Protein AF-A0A0F3HEQ8-F1 (afdb_monomer)

Structure (mmCIF, N/CA/C/O backbone):
data_AF-A0A0F3HEQ8-F1
#
_entry.id   AF-A0A0F3HEQ8-F1
#
loop_
_atom_site.group_PDB
_atom_site.id
_atom_site.type_symbol
_atom_site.label_atom_id
_atom_site.label_alt_id
_atom_site.label_comp_id
_atom_site.label_asym_id
_atom_site.label_entity_id
_atom_site.label_seq_id
_atom_site.pdbx_PDB_ins_code
_atom_site.Cartn_x
_atom_site.Cartn_y
_atom_site.Cartn_z
_atom_site.occupancy
_atom_site.B_iso_or_equiv
_atom_site.auth_seq_id
_atom_site.auth_comp_id
_atom_site.auth_asym_id
_atom_site.auth_atom_id
_atom_site.pdbx_PDB_model_num
ATOM 1 N N . MET A 1 1 ? 14.502 -11.588 -11.333 1.00 74.44 1 MET A N 1
ATOM 2 C CA . MET A 1 1 ? 13.050 -11.693 -11.054 1.00 74.44 1 MET A CA 1
ATOM 3 C C . MET A 1 1 ? 12.273 -11.015 -12.176 1.00 74.44 1 MET A C 1
ATOM 5 O O . MET A 1 1 ? 12.699 -9.951 -12.608 1.00 74.44 1 MET A O 1
ATOM 9 N N . SER A 1 2 ? 11.196 -11.619 -12.694 1.00 84.31 2 SER A N 1
ATOM 10 C CA . SER A 1 2 ? 10.420 -11.017 -13.793 1.00 84.31 2 SER A CA 1
ATOM 11 C C . SER A 1 2 ? 9.614 -9.804 -13.313 1.00 84.31 2 SER A C 1
ATOM 13 O O . SER A 1 2 ? 9.261 -9.713 -12.137 1.00 84.31 2 SER A O 1
ATOM 15 N N . LYS A 1 3 ? 9.289 -8.876 -14.223 1.00 85.19 3 LYS A N 1
ATOM 16 C CA . LYS A 1 3 ? 8.504 -7.667 -13.914 1.00 85.19 3 LYS A CA 1
ATOM 17 C C . LYS A 1 3 ? 7.167 -7.996 -13.237 1.00 85.19 3 LYS A C 1
ATOM 19 O O . LYS A 1 3 ? 6.812 -7.378 -12.243 1.00 85.19 3 LYS A O 1
ATOM 24 N N . ASN A 1 4 ? 6.455 -8.999 -13.749 1.00 88.62 4 ASN A N 1
ATOM 25 C CA . ASN A 1 4 ? 5.175 -9.428 -13.186 1.00 88.62 4 ASN A CA 1
ATOM 26 C C . ASN A 1 4 ? 5.337 -10.028 -11.788 1.00 88.62 4 ASN A C 1
ATOM 28 O O . ASN A 1 4 ? 4.522 -9.736 -10.921 1.00 88.62 4 ASN A O 1
ATOM 32 N N . LEU A 1 5 ? 6.404 -10.802 -11.551 1.00 89.12 5 LEU A N 1
ATOM 33 C CA . LEU A 1 5 ? 6.667 -11.352 -10.224 1.00 89.12 5 LEU A CA 1
ATOM 34 C C . LEU A 1 5 ? 6.962 -10.228 -9.223 1.00 89.12 5 LEU A C 1
ATOM 36 O O . LEU A 1 5 ? 6.409 -10.244 -8.135 1.00 89.12 5 LEU A O 1
ATOM 40 N N . ARG A 1 6 ? 7.755 -9.213 -9.604 1.00 90.25 6 ARG A N 1
ATOM 41 C CA . ARG A 1 6 ? 8.029 -8.044 -8.743 1.00 90.25 6 ARG A CA 1
ATOM 42 C C . ARG A 1 6 ? 6.759 -7.277 -8.376 1.00 90.25 6 ARG A C 1
ATOM 44 O O . ARG A 1 6 ? 6.582 -6.936 -7.212 1.00 90.25 6 ARG A O 1
ATOM 51 N N . ALA A 1 7 ? 5.879 -7.032 -9.348 1.00 91.38 7 ALA A N 1
ATOM 52 C CA . ALA A 1 7 ? 4.599 -6.373 -9.094 1.00 91.38 7 ALA A CA 1
ATOM 5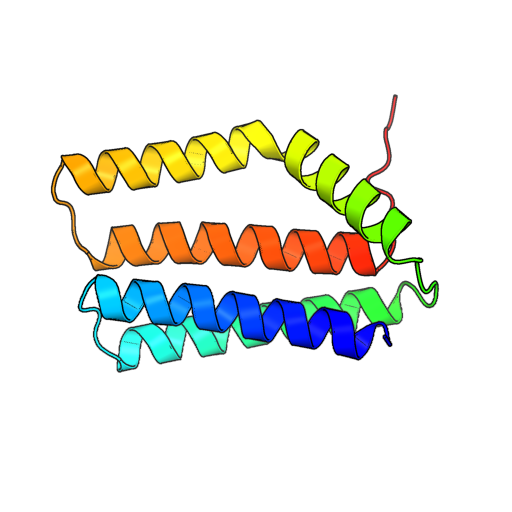3 C C . ALA A 1 7 ? 3.709 -7.206 -8.163 1.00 91.38 7 ALA A C 1
ATOM 55 O O . ALA A 1 7 ? 3.185 -6.676 -7.191 1.00 91.38 7 ALA A O 1
ATOM 56 N N . LEU A 1 8 ? 3.597 -8.514 -8.419 1.00 92.81 8 LEU A N 1
ATOM 57 C CA . LEU A 1 8 ? 2.816 -9.417 -7.577 1.00 92.81 8 LEU A CA 1
ATOM 58 C C . LEU A 1 8 ? 3.353 -9.454 -6.142 1.00 92.81 8 LEU A C 1
ATOM 60 O O . LEU A 1 8 ? 2.574 -9.378 -5.202 1.00 92.81 8 LEU A O 1
ATOM 64 N N . THR A 1 9 ? 4.674 -9.512 -5.959 1.00 93.06 9 THR A N 1
ATOM 65 C CA . THR A 1 9 ? 5.288 -9.474 -4.625 1.00 93.06 9 THR A CA 1
ATOM 66 C C . THR A 1 9 ? 4.996 -8.163 -3.899 1.00 93.06 9 THR A C 1
ATOM 68 O O . THR A 1 9 ? 4.702 -8.197 -2.709 1.00 93.06 9 THR A O 1
ATOM 71 N N . ALA A 1 10 ? 5.030 -7.022 -4.595 1.00 93.81 10 ALA A N 1
ATOM 72 C CA . ALA A 1 10 ? 4.672 -5.735 -3.999 1.00 93.81 10 ALA A CA 1
ATOM 73 C C . ALA A 1 10 ? 3.195 -5.684 -3.573 1.00 93.81 10 ALA A C 1
ATOM 75 O O . ALA A 1 10 ? 2.902 -5.227 -2.473 1.00 93.81 10 ALA A O 1
ATOM 76 N N . ILE A 1 11 ? 2.292 -6.215 -4.404 1.00 95.00 11 ILE A N 1
ATOM 77 C CA . ILE A 1 11 ? 0.854 -6.316 -4.110 1.00 95.00 11 ILE A CA 1
ATOM 78 C C . ILE A 1 11 ? 0.611 -7.206 -2.889 1.00 95.00 11 ILE A C 1
ATOM 80 O O . ILE A 1 11 ? -0.021 -6.775 -1.933 1.00 95.00 11 ILE A O 1
ATOM 84 N N . VAL A 1 12 ? 1.173 -8.417 -2.865 1.00 95.31 12 VAL A N 1
ATOM 85 C CA . VAL A 1 12 ? 1.016 -9.335 -1.723 1.00 95.31 12 VAL A CA 1
ATOM 86 C C . VAL A 1 12 ? 1.566 -8.710 -0.438 1.00 95.31 12 VAL A C 1
ATOM 88 O O . VAL A 1 12 ? 0.938 -8.802 0.613 1.00 95.31 12 VAL A O 1
ATOM 91 N N . LEU A 1 13 ? 2.710 -8.021 -0.509 1.00 95.38 13 LEU A N 1
ATOM 92 C CA . LEU A 1 13 ? 3.280 -7.326 0.646 1.00 95.38 13 LEU A CA 1
ATOM 93 C C . LEU A 1 13 ? 2.389 -6.162 1.120 1.00 95.38 13 LEU A C 1
ATOM 95 O O . LEU A 1 13 ? 2.204 -5.993 2.324 1.00 95.38 13 LEU A O 1
ATOM 99 N N . SER A 1 14 ? 1.822 -5.390 0.188 1.00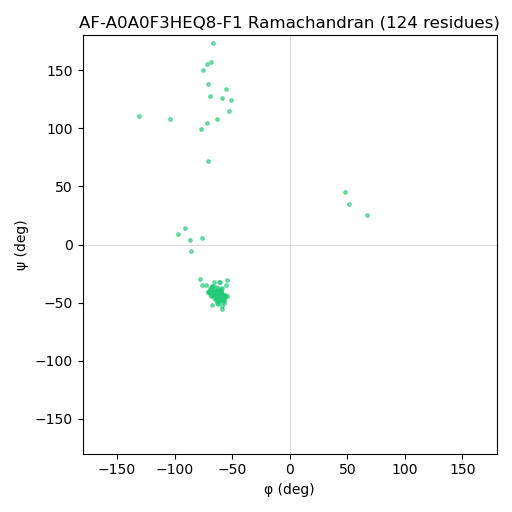 95.06 14 SER A N 1
ATOM 100 C CA . SER A 1 14 ? 0.850 -4.317 0.455 1.00 95.06 14 SER A CA 1
ATOM 101 C C . SER A 1 14 ? -0.368 -4.860 1.211 1.00 95.06 14 SER A C 1
ATOM 103 O O . SER A 1 14 ? -0.717 -4.355 2.279 1.00 95.06 14 SER A O 1
ATOM 105 N N . GLN A 1 15 ? -0.946 -5.964 0.728 1.00 94.94 15 GLN A N 1
ATOM 106 C CA . GLN A 1 15 ? -2.090 -6.624 1.361 1.00 94.94 15 GLN A CA 1
ATOM 107 C C . GLN A 1 15 ? -1.765 -7.133 2.770 1.00 94.94 15 GLN A C 1
ATOM 109 O O . GLN A 1 15 ? -2.527 -6.864 3.695 1.00 94.94 15 GLN A O 1
ATOM 114 N N . LEU A 1 16 ? -0.613 -7.786 2.963 1.00 95.50 16 LEU A N 1
ATOM 115 C CA . LEU A 1 16 ? -0.186 -8.265 4.283 1.00 95.50 16 LEU A CA 1
ATOM 116 C C . LEU A 1 16 ? -0.050 -7.120 5.297 1.00 95.50 16 LEU A C 1
ATOM 118 O O . LEU A 1 16 ? -0.483 -7.257 6.439 1.00 95.50 16 LEU A O 1
ATOM 122 N N . LEU A 1 17 ? 0.512 -5.976 4.889 1.00 95.31 17 LEU A N 1
ATOM 123 C CA . LEU A 1 17 ? 0.643 -4.795 5.753 1.00 95.31 17 LEU A CA 1
ATOM 124 C C . LEU A 1 17 ? -0.712 -4.164 6.101 1.00 95.31 17 LEU A C 1
ATOM 126 O O . LEU A 1 17 ? -0.892 -3.649 7.209 1.00 95.31 17 LEU A O 1
ATOM 130 N N . ILE A 1 18 ? -1.659 -4.188 5.162 1.00 94.88 18 ILE A N 1
ATOM 131 C CA . ILE A 1 18 ? -3.029 -3.720 5.379 1.00 94.88 18 ILE A CA 1
ATOM 132 C C . ILE A 1 18 ? -3.749 -4.651 6.359 1.00 94.88 18 ILE A C 1
ATOM 134 O O . ILE A 1 18 ? -4.298 -4.182 7.353 1.00 94.88 18 ILE A O 1
ATOM 138 N N . GLU A 1 19 ? -3.738 -5.958 6.108 1.00 94.69 19 GLU A N 1
ATOM 139 C CA . GLU A 1 19 ? -4.413 -6.950 6.949 1.00 94.69 19 GLU A CA 1
ATOM 140 C C . GLU A 1 19 ? -3.846 -6.967 8.367 1.00 94.69 19 GLU A C 1
ATOM 142 O O . GLU A 1 19 ? -4.610 -6.905 9.330 1.00 94.69 19 GLU A O 1
ATOM 147 N N . TRP A 1 20 ? -2.516 -6.960 8.500 1.00 94.38 20 TRP A N 1
ATOM 148 C CA . TRP A 1 20 ? -1.840 -6.933 9.795 1.00 94.38 20 TRP A CA 1
ATOM 149 C C . TRP A 1 20 ? -2.282 -5.742 10.651 1.00 94.38 20 TRP A C 1
ATOM 151 O O . TRP A 1 20 ? -2.619 -5.919 11.823 1.00 94.38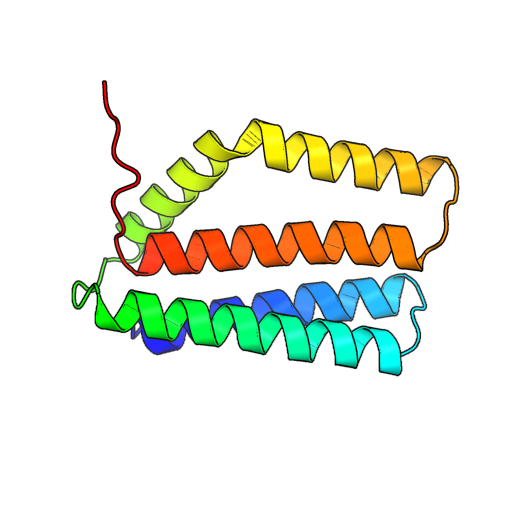 20 TRP A O 1
ATOM 161 N N . MET A 1 21 ? -2.372 -4.545 10.061 1.00 93.69 21 MET A N 1
ATOM 162 C CA . MET A 1 21 ? -2.860 -3.364 10.779 1.00 93.69 21 MET A CA 1
ATOM 163 C C . MET A 1 21 ? -4.355 -3.462 11.113 1.00 93.69 21 MET A C 1
ATOM 165 O O . MET A 1 21 ? -4.773 -3.058 12.195 1.00 93.69 21 MET A O 1
ATOM 169 N N . GLY A 1 22 ? -5.170 -4.016 10.211 1.00 94.44 22 GLY A N 1
ATOM 170 C CA . GLY A 1 22 ? -6.595 -4.237 10.465 1.00 94.44 22 GLY A CA 1
ATOM 171 C C . GLY A 1 22 ? -6.835 -5.158 11.661 1.00 94.44 22 GLY A C 1
ATOM 172 O O . GLY A 1 22 ? -7.653 -4.837 12.525 1.00 94.44 22 GLY A O 1
ATOM 173 N N . PHE A 1 23 ? -6.074 -6.252 11.754 1.00 94.25 23 PHE A N 1
ATOM 174 C CA . PHE A 1 23 ? -6.113 -7.154 12.906 1.00 94.25 23 PHE A CA 1
ATOM 175 C C . PHE A 1 23 ? -5.615 -6.477 14.185 1.00 94.25 23 PHE A C 1
ATOM 177 O O . PHE A 1 23 ? -6.262 -6.602 15.223 1.00 94.25 23 PHE A O 1
ATOM 184 N N . PHE A 1 24 ? -4.516 -5.719 14.110 1.00 92.88 24 PHE A N 1
ATOM 185 C CA . PHE A 1 24 ? -3.973 -4.977 15.252 1.00 92.88 24 PHE A CA 1
ATOM 186 C C . PHE A 1 24 ? -4.979 -3.970 15.835 1.00 92.88 24 PHE A C 1
ATOM 188 O O . PHE A 1 24 ? -5.075 -3.820 17.050 1.00 92.88 24 PHE A O 1
ATOM 195 N N . LEU A 1 25 ? -5.764 -3.318 14.975 1.00 92.25 25 LEU A N 1
ATOM 196 C CA . LEU A 1 25 ? -6.785 -2.342 15.362 1.00 92.25 25 LEU A CA 1
ATOM 197 C C . LEU A 1 25 ? -8.154 -2.967 15.692 1.00 92.25 25 LEU A C 1
ATOM 199 O O . LEU A 1 25 ? -9.105 -2.231 15.949 1.00 92.25 25 LEU A O 1
ATOM 203 N N . GLY A 1 26 ? -8.281 -4.301 15.677 1.00 93.50 26 GLY A N 1
ATOM 204 C CA . GLY A 1 26 ? -9.534 -4.998 15.995 1.00 93.50 26 GLY A CA 1
ATOM 205 C C . GLY A 1 26 ? -10.657 -4.766 14.978 1.00 93.50 26 GLY A C 1
ATOM 206 O O . GLY A 1 26 ? -11.837 -4.846 15.323 1.00 93.50 26 GLY A O 1
ATOM 207 N N . ILE A 1 27 ? -10.316 -4.449 13.726 1.00 95.12 27 ILE A N 1
ATOM 208 C CA . ILE A 1 27 ? -11.302 -4.187 12.674 1.00 95.12 27 ILE A CA 1
ATOM 209 C C . ILE A 1 27 ? -11.996 -5.497 12.275 1.00 95.12 27 ILE A C 1
ATOM 211 O O . ILE A 1 27 ? -11.328 -6.519 12.104 1.00 95.12 27 ILE A O 1
ATOM 215 N N . PRO A 1 28 ? -13.329 -5.495 12.066 1.00 94.31 28 PRO A N 1
ATOM 216 C CA . PRO A 1 28 ? -14.037 -6.673 11.587 1.00 94.31 28 PRO A CA 1
ATOM 217 C C . PRO A 1 28 ? -13.446 -7.208 10.282 1.00 94.31 28 PRO A C 1
ATOM 219 O O . PRO A 1 28 ? -13.250 -6.457 9.322 1.00 94.31 28 PRO A O 1
ATOM 222 N N . LEU A 1 29 ? -13.246 -8.525 10.224 1.00 92.44 29 LEU A N 1
ATOM 223 C CA . LEU A 1 29 ? -12.628 -9.214 9.089 1.00 92.44 29 LEU A CA 1
ATOM 224 C C . LEU A 1 29 ? -13.355 -8.931 7.764 1.00 92.44 29 LEU A C 1
ATOM 226 O O . LEU A 1 29 ? -12.710 -8.771 6.733 1.00 92.44 29 LEU A O 1
ATOM 230 N N . SER A 1 30 ? -14.683 -8.772 7.790 1.00 93.38 30 SER A N 1
ATOM 231 C CA . SER A 1 30 ? -15.473 -8.396 6.610 1.00 93.38 30 SER A CA 1
ATOM 232 C C . SER A 1 30 ? -15.051 -7.049 6.015 1.00 93.38 30 SER A C 1
ATOM 234 O O . SER A 1 30 ? -14.941 -6.929 4.798 1.00 93.38 30 SER A O 1
ATOM 236 N N . LYS A 1 31 ? -14.763 -6.042 6.852 1.00 92.44 31 LYS A N 1
ATOM 237 C CA . LYS A 1 31 ? -14.313 -4.720 6.393 1.00 92.44 31 LYS A CA 1
ATOM 238 C C . LYS A 1 31 ? -12.894 -4.775 5.836 1.00 92.44 31 LYS A C 1
ATOM 240 O O . LYS A 1 31 ? -12.634 -4.154 4.809 1.00 92.44 31 LYS A O 1
ATOM 245 N N . ILE A 1 32 ? -12.011 -5.532 6.494 1.00 94.31 32 ILE A N 1
ATOM 246 C CA . ILE A 1 32 ? -10.637 -5.754 6.027 1.00 94.31 32 ILE A CA 1
ATOM 247 C C . ILE A 1 32 ? -10.670 -6.399 4.639 1.00 94.31 32 ILE A C 1
ATOM 249 O O . ILE A 1 32 ? -10.102 -5.850 3.702 1.00 94.31 32 ILE A O 1
ATOM 253 N N . LEU A 1 33 ? -11.407 -7.505 4.480 1.00 93.69 33 LEU A N 1
ATOM 254 C CA . LEU A 1 33 ? -11.517 -8.215 3.204 1.00 93.69 33 LEU A CA 1
ATOM 255 C C . LEU A 1 33 ? -12.060 -7.327 2.084 1.00 93.69 33 LEU A C 1
ATOM 257 O O . LEU A 1 33 ? -11.494 -7.324 0.994 1.00 93.69 33 LEU A O 1
ATOM 261 N N . VAL A 1 34 ? -13.127 -6.562 2.336 1.00 94.31 34 VAL A N 1
ATOM 262 C CA . VAL A 1 34 ? -13.702 -5.664 1.321 1.00 94.31 34 VAL A CA 1
ATOM 263 C C . VAL A 1 34 ? -12.663 -4.644 0.849 1.00 94.31 34 VAL A C 1
ATOM 265 O O . VAL A 1 34 ? -12.482 -4.482 -0.358 1.00 94.31 34 VAL A O 1
ATOM 268 N N . LEU A 1 35 ? -11.941 -3.999 1.773 1.00 92.81 35 LEU A N 1
ATOM 269 C CA . LEU A 1 35 ? -10.891 -3.040 1.418 1.00 92.81 35 LEU A CA 1
ATOM 270 C C . LEU A 1 35 ? -9.729 -3.709 0.672 1.00 92.81 35 LEU A C 1
ATOM 272 O O . LEU A 1 35 ? -9.275 -3.194 -0.347 1.00 92.81 35 LEU A O 1
ATOM 276 N N . THR A 1 36 ? -9.259 -4.863 1.144 1.00 92.69 36 THR A N 1
ATOM 277 C CA . THR A 1 36 ? -8.137 -5.588 0.532 1.00 92.69 36 THR A CA 1
ATOM 278 C C . THR A 1 36 ? -8.469 -6.076 -0.883 1.00 92.69 36 THR A C 1
ATOM 280 O O . THR A 1 36 ? -7.640 -5.960 -1.792 1.00 92.69 36 THR A O 1
ATOM 283 N N . VAL A 1 37 ? -9.685 -6.581 -1.114 1.00 94.31 37 VAL A N 1
ATOM 284 C CA . VAL A 1 37 ? -10.137 -7.011 -2.449 1.00 94.31 37 VAL A CA 1
ATOM 285 C C . VAL A 1 37 ? -10.241 -5.816 -3.396 1.00 94.31 37 VAL A C 1
ATOM 287 O O . VAL A 1 37 ? -9.724 -5.875 -4.509 1.00 94.31 37 VAL A O 1
ATOM 290 N N . LEU A 1 38 ? -10.844 -4.707 -2.958 1.00 93.75 38 LEU A N 1
ATOM 291 C CA . LEU A 1 38 ? -10.941 -3.499 -3.783 1.00 93.75 38 LEU A CA 1
ATOM 292 C C . LEU A 1 38 ? -9.558 -2.944 -4.147 1.00 93.75 38 LEU A C 1
ATOM 294 O O . LEU A 1 38 ? -9.306 -2.623 -5.308 1.00 93.75 38 LEU A O 1
ATOM 298 N N . SER A 1 39 ? -8.643 -2.886 -3.183 1.00 93.25 39 SER A N 1
ATOM 299 C CA . SER A 1 39 ? -7.299 -2.347 -3.400 1.00 93.25 39 SER A CA 1
ATOM 300 C C . SER A 1 39 ? -6.444 -3.222 -4.298 1.00 93.25 39 SER A C 1
ATOM 302 O O . SER A 1 39 ? -5.815 -2.710 -5.223 1.00 93.25 39 SER A O 1
ATOM 304 N N . SER A 1 40 ? -6.508 -4.541 -4.130 1.00 91.81 40 SER A N 1
ATOM 305 C CA . SER A 1 40 ? -5.801 -5.460 -5.026 1.00 91.81 40 SER A CA 1
ATOM 306 C C . SER A 1 40 ? -6.309 -5.403 -6.465 1.00 91.81 40 SER A C 1
ATOM 308 O O . SER A 1 40 ? -5.502 -5.436 -7.395 1.00 91.81 40 SER A O 1
ATOM 310 N N . LEU A 1 41 ? -7.619 -5.227 -6.679 1.00 94.19 41 LEU A N 1
ATOM 311 C CA . LEU A 1 41 ? -8.163 -4.978 -8.016 1.00 94.19 41 LEU A CA 1
ATOM 312 C C . LEU A 1 41 ? -7.559 -3.712 -8.635 1.00 94.19 41 LEU A C 1
ATOM 314 O O . LEU A 1 41 ? -7.129 -3.746 -9.789 1.00 94.19 41 LEU A O 1
ATOM 318 N N . VAL A 1 42 ? -7.474 -2.615 -7.876 1.00 93.88 42 VAL A N 1
ATOM 319 C CA . VAL A 1 42 ? -6.871 -1.357 -8.348 1.00 93.88 42 VAL A CA 1
ATOM 320 C C . VAL A 1 42 ? -5.387 -1.536 -8.682 1.00 93.88 42 VAL A C 1
ATOM 322 O O . VAL A 1 42 ? -4.950 -1.116 -9.755 1.00 93.88 42 VAL A O 1
ATOM 325 N N . GLU A 1 43 ? -4.611 -2.187 -7.814 1.00 93.81 43 GLU A N 1
ATOM 326 C CA . GLU A 1 43 ? -3.175 -2.416 -8.026 1.00 9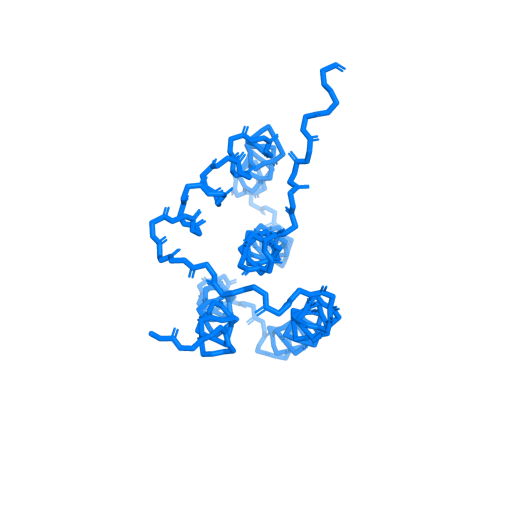3.81 43 GLU A CA 1
ATOM 327 C C . GLU A 1 43 ? -2.907 -3.314 -9.246 1.00 93.81 43 GLU A C 1
ATOM 329 O O . GLU A 1 43 ? -2.049 -2.996 -10.077 1.00 93.81 43 GLU A O 1
ATOM 334 N N . ILE A 1 44 ? -3.677 -4.399 -9.405 1.00 92.81 44 ILE A N 1
ATOM 335 C CA . ILE A 1 44 ? -3.578 -5.305 -10.559 1.00 92.81 44 ILE A CA 1
ATOM 336 C C . ILE A 1 44 ? -3.950 -4.571 -11.846 1.00 92.81 44 ILE A C 1
ATOM 338 O O . ILE A 1 44 ? -3.208 -4.652 -12.829 1.00 92.81 44 ILE A O 1
ATOM 342 N N . LEU A 1 45 ? -5.066 -3.832 -11.856 1.00 91.94 45 LEU A N 1
ATOM 343 C CA . LEU A 1 45 ? -5.482 -3.048 -13.020 1.00 91.94 45 LEU A CA 1
ATOM 344 C C . LEU A 1 45 ? -4.393 -2.049 -13.414 1.00 91.94 45 LEU A C 1
ATOM 346 O O . LEU A 1 45 ? -4.002 -1.999 -14.583 1.00 91.94 45 LEU A O 1
ATOM 350 N N . MET A 1 46 ? -3.846 -1.312 -12.446 1.00 91.00 46 MET A N 1
ATOM 351 C CA . MET A 1 46 ? -2.747 -0.376 -12.681 1.00 91.00 4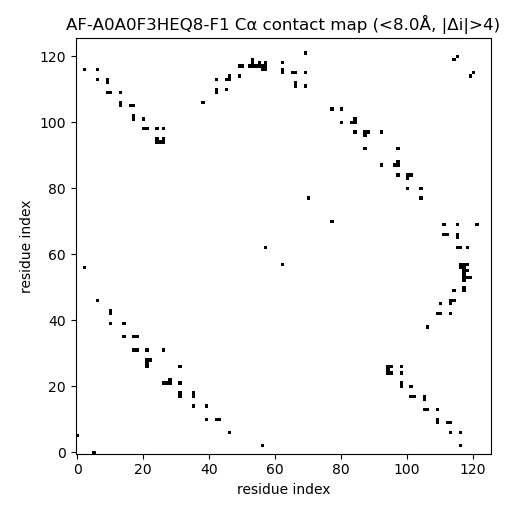6 MET A CA 1
ATOM 352 C C . MET A 1 46 ? -1.520 -1.076 -13.265 1.00 91.00 46 MET A C 1
ATOM 354 O O . MET A 1 46 ? -0.991 -0.628 -14.286 1.00 91.00 46 MET A O 1
ATOM 358 N N . HIS A 1 47 ? -1.096 -2.208 -12.697 1.00 90.44 47 HIS A N 1
ATOM 359 C CA . HIS A 1 47 ? 0.020 -2.978 -13.249 1.00 90.44 47 HIS A CA 1
ATOM 360 C C . HIS A 1 47 ? -0.249 -3.436 -14.687 1.00 90.44 47 HIS A C 1
ATOM 362 O O . HIS A 1 47 ? 0.619 -3.283 -15.545 1.00 90.44 47 HIS A O 1
ATOM 368 N N . LEU A 1 48 ? -1.450 -3.931 -14.998 1.00 89.31 48 LEU A N 1
ATOM 369 C CA . LEU A 1 48 ? -1.816 -4.360 -16.353 1.00 89.31 48 LEU A CA 1
ATOM 370 C C . LEU A 1 48 ? -1.797 -3.199 -17.356 1.00 89.31 48 LEU A C 1
ATOM 372 O O . LEU A 1 48 ? -1.221 -3.333 -18.442 1.00 89.31 48 LEU A O 1
ATOM 376 N N . PHE A 1 49 ? -2.383 -2.052 -17.000 1.00 87.62 49 PHE A N 1
ATOM 377 C CA . PHE A 1 49 ? -2.388 -0.861 -17.854 1.00 87.62 49 PHE A CA 1
ATOM 378 C C . PHE A 1 49 ? -0.972 -0.349 -18.129 1.00 87.62 49 PHE A C 1
ATOM 380 O O . PHE A 1 49 ? -0.637 -0.023 -19.272 1.00 87.62 49 PHE A O 1
ATOM 387 N N . LEU A 1 50 ? -0.124 -0.304 -17.103 1.00 85.19 50 LEU A N 1
ATOM 388 C CA . LEU A 1 50 ? 1.244 0.192 -17.232 1.00 85.19 50 LEU A CA 1
ATOM 389 C C . LEU A 1 50 ? 2.169 -0.814 -17.918 1.00 85.19 50 LEU A C 1
ATOM 391 O O . LEU A 1 50 ? 3.013 -0.426 -18.729 1.00 85.19 50 LEU A O 1
ATOM 395 N N . SER A 1 51 ? 1.954 -2.106 -17.680 1.00 83.06 51 SER A N 1
ATOM 396 C CA . SER A 1 51 ? 2.722 -3.174 -18.311 1.00 83.06 51 SER A CA 1
ATOM 397 C C . SER A 1 51 ? 2.489 -3.243 -19.820 1.00 83.06 51 SER A C 1
ATOM 399 O O . SER A 1 51 ? 3.429 -3.530 -20.562 1.00 83.06 51 SER A O 1
ATOM 401 N N . LYS A 1 52 ? 1.283 -2.890 -20.293 1.00 80.25 52 LYS A N 1
ATOM 402 C CA . LYS A 1 52 ? 1.003 -2.717 -21.730 1.00 80.25 52 LYS A CA 1
ATOM 403 C C . LYS A 1 52 ? 1.760 -1.536 -22.345 1.00 80.25 52 LYS A C 1
ATOM 405 O O . LYS A 1 52 ? 2.173 -1.627 -23.497 1.00 80.25 52 LYS A O 1
ATOM 410 N N . LYS A 1 53 ? 1.948 -0.440 -21.598 1.00 76.00 53 LYS A N 1
ATOM 411 C CA . LYS A 1 53 ? 2.626 0.774 -22.089 1.00 76.00 53 LYS A CA 1
ATOM 412 C C . LYS A 1 53 ? 4.149 0.649 -22.131 1.00 76.00 53 LYS A C 1
ATOM 414 O O . LYS A 1 53 ? 4.776 1.283 -22.972 1.00 76.00 53 LYS A O 1
ATOM 419 N N . SER A 1 54 ? 4.747 -0.146 -21.245 1.00 68.19 54 SER A N 1
ATOM 420 C CA . SER A 1 54 ? 6.203 -0.249 -21.118 1.00 68.19 54 SER A CA 1
ATOM 421 C C . SER A 1 54 ? 6.672 -1.702 -21.094 1.00 68.19 54 SER A C 1
ATOM 423 O O . SER A 1 54 ? 6.463 -2.436 -20.125 1.00 68.19 54 SER A O 1
ATOM 425 N N . LYS A 1 55 ? 7.350 -2.119 -22.170 1.00 68.62 55 LYS A N 1
ATOM 426 C CA . LYS A 1 55 ? 8.021 -3.429 -22.266 1.00 68.62 55 LYS A CA 1
ATOM 427 C C . LYS A 1 55 ? 9.438 -3.418 -21.679 1.00 68.62 55 LYS A C 1
ATOM 429 O O . LYS A 1 55 ? 10.071 -4.467 -21.596 1.00 68.62 55 LYS A O 1
ATOM 434 N N . VAL A 1 56 ? 9.937 -2.247 -21.276 1.00 71.25 56 VAL A N 1
ATOM 435 C CA . VAL A 1 56 ? 11.280 -2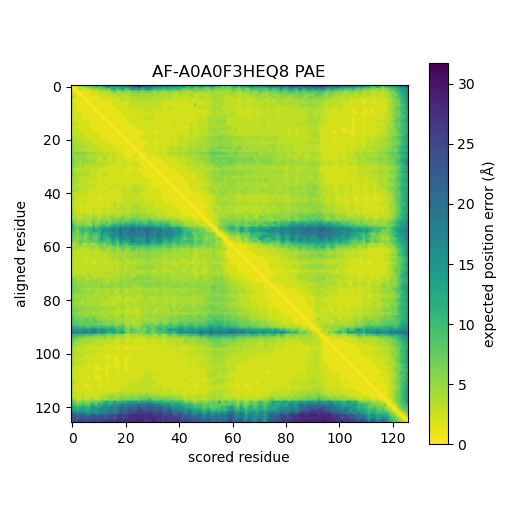.097 -20.710 1.00 71.25 56 VAL A CA 1
ATOM 436 C C . VAL A 1 56 ? 11.315 -2.760 -19.339 1.00 71.25 56 VAL A C 1
ATOM 438 O O . VAL A 1 56 ? 10.475 -2.489 -18.483 1.00 71.25 56 VAL A O 1
ATOM 441 N N . THR A 1 57 ? 12.293 -3.637 -19.140 1.00 74.25 57 THR A N 1
ATOM 442 C CA . THR A 1 57 ? 12.516 -4.297 -17.854 1.00 74.25 57 THR A CA 1
ATOM 443 C C . THR A 1 57 ? 13.715 -3.632 -17.196 1.00 74.25 57 THR A C 1
ATOM 445 O O . THR A 1 57 ? 14.833 -3.786 -17.674 1.00 74.25 57 THR A O 1
ATOM 448 N N . LEU A 1 58 ? 13.471 -2.856 -16.140 1.00 77.12 58 LEU A N 1
ATOM 449 C CA . LEU A 1 58 ? 14.528 -2.169 -15.395 1.00 77.12 58 LEU A CA 1
ATOM 450 C C . LEU A 1 58 ? 15.304 -3.135 -14.488 1.00 77.12 58 LEU A C 1
ATOM 452 O O . LEU A 1 58 ? 14.751 -4.113 -13.956 1.00 77.12 58 LEU A O 1
ATOM 456 N N . GLY A 1 59 ? 16.582 -2.821 -14.272 1.00 82.44 59 GLY A N 1
ATOM 457 C CA . GLY A 1 59 ? 17.390 -3.471 -13.243 1.00 82.44 59 GLY A CA 1
ATOM 458 C C . GLY A 1 59 ? 16.911 -3.103 -11.834 1.00 82.44 59 GLY A C 1
ATOM 459 O O . GLY A 1 59 ? 16.289 -2.062 -11.626 1.00 82.44 59 GLY A O 1
ATOM 460 N N . ASP A 1 60 ? 17.214 -3.936 -10.832 1.00 83.06 60 ASP A N 1
ATOM 461 C CA . ASP A 1 60 ? 16.773 -3.692 -9.447 1.00 83.06 60 ASP A CA 1
ATOM 462 C C . ASP A 1 60 ? 17.281 -2.348 -8.901 1.00 83.06 60 ASP A C 1
ATOM 464 O O . ASP A 1 60 ? 16.516 -1.592 -8.305 1.00 83.06 60 ASP A O 1
ATOM 468 N N . LYS A 1 61 ? 18.549 -2.004 -9.166 1.00 86.38 61 LYS A N 1
ATOM 469 C CA . LYS A 1 61 ? 19.149 -0.729 -8.735 1.00 86.38 61 LYS A CA 1
ATOM 470 C C . LYS A 1 61 ? 18.413 0.486 -9.306 1.00 86.38 61 LYS A C 1
ATOM 472 O O . LYS A 1 61 ? 18.229 1.478 -8.607 1.00 86.38 61 LYS A O 1
ATOM 477 N N . GLU A 1 62 ? 17.970 0.403 -10.556 1.00 86.75 62 GLU A N 1
ATOM 478 C CA . GLU A 1 62 ? 17.240 1.483 -11.225 1.00 86.75 62 GLU A CA 1
ATOM 479 C C . GLU A 1 62 ? 15.831 1.636 -10.658 1.00 86.75 62 GLU A C 1
ATOM 481 O O . GLU A 1 62 ? 15.400 2.760 -10.414 1.00 86.75 62 GLU A O 1
ATOM 486 N N . ILE A 1 63 ? 15.134 0.527 -10.384 1.00 87.19 63 ILE A N 1
ATOM 487 C CA . ILE A 1 63 ? 13.800 0.551 -9.762 1.00 87.19 63 ILE A CA 1
ATOM 488 C C . ILE A 1 63 ? 13.874 1.205 -8.385 1.00 87.19 63 ILE A C 1
ATOM 490 O O . ILE A 1 63 ? 13.088 2.104 -8.097 1.00 87.19 63 ILE A O 1
ATOM 494 N N . TRP A 1 64 ? 14.841 0.801 -7.559 1.00 86.94 64 TRP A N 1
ATOM 495 C CA . TRP A 1 64 ? 15.055 1.400 -6.241 1.00 86.94 64 TRP A CA 1
ATOM 496 C C . TRP A 1 64 ? 15.393 2.884 -6.328 1.00 86.94 64 TRP A C 1
ATOM 498 O O . TRP A 1 64 ? 14.857 3.679 -5.560 1.00 86.94 64 TRP A O 1
ATOM 508 N N . HIS A 1 65 ? 16.226 3.277 -7.292 1.00 89.69 65 HIS A N 1
ATOM 509 C CA . HIS A 1 65 ? 16.535 4.682 -7.525 1.00 89.69 65 HIS A CA 1
ATOM 510 C C . HIS A 1 65 ? 15.288 5.489 -7.924 1.00 89.69 65 HIS A C 1
ATOM 512 O O . HIS A 1 65 ? 15.026 6.543 -7.345 1.00 89.69 65 HIS A O 1
ATOM 518 N N . GLN A 1 66 ? 14.481 4.987 -8.865 1.00 89.12 66 GLN A N 1
ATOM 519 C CA . GLN A 1 66 ? 13.232 5.635 -9.280 1.00 89.12 66 GLN A CA 1
ATOM 520 C C . GLN A 1 66 ? 12.217 5.702 -8.135 1.00 89.12 66 GLN A C 1
ATOM 522 O O . GLN A 1 66 ? 11.586 6.738 -7.939 1.00 89.12 66 GLN A O 1
ATOM 527 N N . TYR A 1 67 ? 12.096 4.635 -7.344 1.00 90.31 67 TYR A N 1
ATOM 528 C CA . TYR A 1 67 ? 11.217 4.610 -6.179 1.00 90.31 67 TYR A CA 1
ATOM 529 C C . TYR A 1 67 ? 11.673 5.602 -5.105 1.00 90.31 67 TYR A C 1
ATOM 531 O O . TYR A 1 67 ? 10.860 6.332 -4.546 1.00 90.31 67 TYR A O 1
ATOM 539 N N . PHE A 1 68 ? 12.979 5.716 -4.868 1.00 90.19 68 PHE A N 1
ATOM 540 C CA . PHE A 1 68 ? 13.516 6.726 -3.961 1.00 90.19 68 PHE A CA 1
ATOM 541 C C . PHE A 1 68 ? 13.213 8.151 -4.447 1.00 90.19 68 PHE A C 1
ATOM 543 O O . PHE A 1 68 ? 12.811 9.007 -3.657 1.00 90.19 68 PHE A O 1
ATOM 550 N N . LEU A 1 69 ? 13.340 8.409 -5.753 1.00 90.25 69 LEU A N 1
ATOM 551 C CA . LEU A 1 69 ? 12.929 9.684 -6.343 1.00 90.25 69 LEU A CA 1
ATOM 552 C C . LEU A 1 69 ? 11.424 9.930 -6.183 1.00 90.25 69 LEU A C 1
ATOM 554 O O . LEU A 1 69 ? 11.033 11.065 -5.902 1.00 90.25 69 LEU A O 1
ATOM 558 N N . PHE A 1 70 ? 10.592 8.896 -6.344 1.00 92.06 70 PHE A N 1
ATOM 559 C CA . PHE A 1 70 ? 9.148 8.971 -6.113 1.00 92.06 70 PHE A CA 1
ATOM 560 C C . PHE A 1 70 ? 8.864 9.392 -4.674 1.00 92.06 70 PHE A C 1
ATOM 562 O O . PHE A 1 70 ? 8.259 10.442 -4.471 1.00 92.06 70 PHE A O 1
ATOM 569 N N . VAL A 1 71 ? 9.409 8.662 -3.696 1.00 91.06 71 VAL A N 1
ATOM 570 C CA . VAL A 1 71 ? 9.251 8.963 -2.267 1.00 91.06 71 VAL A CA 1
ATOM 571 C C . VAL A 1 71 ? 9.719 10.380 -1.951 1.00 91.06 71 VAL A C 1
ATOM 573 O O . VAL A 1 71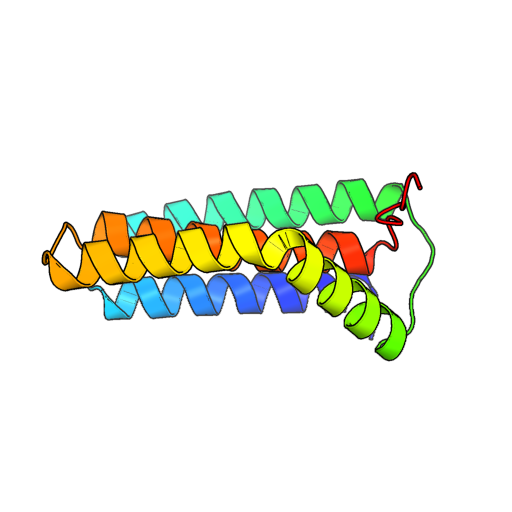 ? 9.010 11.114 -1.275 1.00 91.06 71 VAL A O 1
ATOM 576 N N . LYS A 1 72 ? 10.870 10.812 -2.483 1.00 90.94 72 LYS A N 1
ATOM 577 C CA . LYS A 1 72 ? 11.375 12.177 -2.274 1.00 90.94 72 LYS A CA 1
ATOM 578 C C . LYS A 1 72 ? 10.431 13.237 -2.847 1.00 90.94 72 LYS A C 1
ATOM 580 O O . LYS A 1 72 ? 10.252 14.289 -2.238 1.00 90.94 72 LYS A O 1
ATOM 585 N N . LYS A 1 73 ? 9.827 12.978 -4.010 1.00 90.44 73 LYS A N 1
ATOM 586 C CA . LYS A 1 73 ? 8.891 13.906 -4.661 1.00 90.44 73 LYS A CA 1
ATOM 587 C C . LYS A 1 73 ? 7.542 13.961 -3.942 1.00 90.44 73 LYS A C 1
ATOM 589 O O . LYS A 1 73 ? 6.933 15.024 -3.886 1.00 90.44 73 LYS A O 1
ATOM 594 N N . THR A 1 74 ? 7.089 12.841 -3.389 1.00 92.44 74 THR A N 1
ATOM 595 C CA . THR A 1 74 ? 5.805 12.725 -2.682 1.00 92.44 74 THR A CA 1
ATOM 596 C C . THR A 1 74 ? 5.949 12.844 -1.165 1.00 92.44 74 THR A C 1
ATOM 598 O O . THR A 1 74 ? 4.982 12.634 -0.441 1.00 92.44 74 THR A O 1
ATOM 601 N N . LEU A 1 75 ? 7.137 13.210 -0.677 1.00 91.69 75 LEU A N 1
ATOM 602 C CA . LEU A 1 75 ? 7.497 13.215 0.740 1.00 91.69 75 LEU A CA 1
ATOM 603 C C . LEU A 1 75 ? 6.548 14.069 1.583 1.00 91.69 75 LEU A C 1
ATOM 605 O O . LEU A 1 75 ? 6.098 13.621 2.630 1.00 91.69 75 LEU A O 1
ATOM 609 N N . TRP A 1 76 ? 6.183 15.260 1.104 1.00 92.75 76 TRP A N 1
ATOM 610 C CA . TRP A 1 76 ? 5.230 16.136 1.793 1.00 92.75 76 TRP A CA 1
ATOM 611 C C . TRP A 1 76 ? 3.858 15.485 1.983 1.00 92.75 76 TRP A C 1
ATOM 613 O O . TRP A 1 76 ? 3.261 15.607 3.048 1.00 92.75 76 TRP A O 1
ATOM 623 N N . PHE A 1 77 ? 3.380 14.754 0.975 1.00 90.69 77 PHE A N 1
ATOM 624 C CA . PHE A 1 77 ? 2.119 14.024 1.060 1.00 90.69 77 PHE A CA 1
ATOM 625 C C . PHE A 1 77 ? 2.220 12.840 2.032 1.00 90.69 77 PHE A C 1
ATOM 627 O O . PHE A 1 77 ? 1.342 12.662 2.872 1.00 90.69 77 PHE A O 1
ATOM 634 N N . SER A 1 78 ? 3.322 12.083 1.990 1.00 90.44 78 SER A N 1
ATOM 635 C CA . SER A 1 78 ? 3.578 11.001 2.950 1.00 90.44 78 SER A CA 1
ATOM 636 C C . SER A 1 78 ? 3.660 11.518 4.394 1.00 90.44 78 SER A C 1
ATOM 638 O O . SER A 1 78 ? 3.068 10.915 5.285 1.00 90.44 78 SER A O 1
ATOM 640 N N . ILE A 1 79 ? 4.327 12.656 4.633 1.00 93.12 79 ILE A N 1
ATOM 641 C CA . ILE A 1 79 ? 4.387 13.300 5.958 1.00 93.12 79 ILE A CA 1
ATOM 642 C C . ILE A 1 79 ? 2.991 13.714 6.420 1.00 93.12 79 ILE A C 1
ATOM 644 O O . ILE A 1 79 ? 2.641 13.468 7.571 1.00 93.12 79 ILE A O 1
ATOM 648 N N . LEU A 1 80 ? 2.185 14.306 5.535 1.00 94.00 80 LEU A N 1
ATOM 649 C CA . LEU A 1 80 ? 0.815 14.697 5.857 1.00 94.00 80 LEU A CA 1
ATOM 650 C C . LEU A 1 80 ? -0.030 13.488 6.286 1.00 94.00 80 LEU A C 1
ATOM 652 O O . LEU A 1 80 ? -0.708 13.558 7.308 1.00 94.00 80 LEU A O 1
ATOM 656 N N . LEU A 1 81 ? 0.041 12.371 5.553 1.00 92.25 81 LEU A N 1
ATOM 657 C CA . LEU A 1 81 ? -0.683 11.144 5.907 1.00 92.25 81 LEU A CA 1
ATOM 658 C C . LEU A 1 81 ? -0.251 10.588 7.271 1.00 92.25 81 LEU A C 1
ATOM 660 O O . LEU A 1 81 ? -1.105 10.219 8.076 1.00 92.25 81 LEU A O 1
ATOM 664 N N . VAL A 1 82 ? 1.054 10.576 7.559 1.00 92.75 82 VAL A N 1
ATOM 665 C CA . VAL A 1 82 ? 1.579 10.137 8.863 1.00 92.75 82 VAL A CA 1
ATOM 666 C C . VAL A 1 82 ? 1.138 11.082 9.983 1.00 92.75 82 VAL A C 1
ATOM 668 O O . VAL A 1 82 ? 0.727 10.618 11.043 1.00 92.75 82 VAL A O 1
ATOM 671 N N . ALA A 1 83 ? 1.164 12.397 9.756 1.00 93.31 83 ALA A N 1
ATOM 672 C CA . ALA A 1 83 ? 0.709 13.379 10.736 1.00 93.31 83 ALA A CA 1
ATOM 673 C C . ALA A 1 83 ? -0.781 13.204 11.066 1.00 93.31 83 ALA A C 1
ATOM 675 O O . ALA A 1 83 ? -1.150 13.216 12.239 1.00 93.31 83 ALA A O 1
ATOM 676 N N . ILE A 1 84 ? -1.622 12.969 10.052 1.00 91.06 84 ILE A N 1
ATOM 677 C CA . ILE A 1 84 ? -3.045 12.659 10.241 1.00 91.06 84 ILE A CA 1
ATOM 678 C C . ILE A 1 84 ? -3.200 11.358 11.036 1.00 91.06 84 ILE A C 1
ATOM 680 O O . ILE A 1 84 ? -3.928 11.334 12.024 1.00 91.06 84 ILE A O 1
ATOM 684 N N . PHE A 1 85 ? -2.480 10.296 10.669 1.00 90.00 85 PHE A N 1
ATOM 685 C CA . PHE A 1 85 ? -2.531 9.018 11.382 1.00 90.00 85 PHE A CA 1
ATOM 686 C C . PHE A 1 85 ? -2.164 9.158 12.872 1.00 90.00 85 PHE A C 1
ATOM 688 O O . PHE A 1 85 ? -2.867 8.642 13.745 1.00 90.00 85 PHE A O 1
ATOM 695 N N . LEU A 1 86 ? -1.099 9.904 13.181 1.00 91.31 86 LEU A N 1
ATOM 696 C CA . LEU A 1 86 ? -0.684 10.178 14.560 1.00 91.31 86 LEU A CA 1
ATOM 697 C C . LEU A 1 86 ? -1.711 11.031 15.304 1.00 91.31 86 LEU A C 1
ATOM 699 O O . LEU A 1 86 ? -2.064 10.708 16.436 1.00 91.31 86 LEU A O 1
ATOM 703 N N . PHE A 1 87 ? -2.231 12.082 14.667 1.00 90.81 87 PHE A N 1
ATOM 704 C CA . PHE A 1 87 ? -3.260 12.934 15.254 1.00 90.81 87 PHE A CA 1
ATOM 705 C C . PHE A 1 87 ? -4.500 12.122 15.645 1.00 90.81 87 PHE A C 1
ATOM 707 O O . PHE A 1 87 ? -4.919 12.176 16.800 1.00 90.81 87 PHE A O 1
ATOM 714 N N . TYR A 1 88 ? -5.021 11.301 14.725 1.00 88.19 88 TYR A N 1
ATOM 715 C CA . TYR A 1 88 ? -6.167 10.420 14.975 1.00 88.19 88 TYR A CA 1
ATOM 716 C C . TYR A 1 88 ? -5.889 9.387 16.080 1.00 88.19 88 TYR A C 1
ATOM 718 O O . TYR A 1 88 ? -6.801 9.041 16.834 1.00 88.19 88 TYR A O 1
ATOM 726 N N . SER A 1 89 ? -4.635 8.937 16.215 1.00 85.75 89 SER A N 1
ATOM 727 C CA . SER A 1 89 ? -4.230 7.998 17.270 1.00 85.75 89 SER A CA 1
ATOM 728 C C . SER A 1 89 ? -4.241 8.669 18.642 1.00 85.75 89 SER A C 1
ATOM 730 O O . SER A 1 89 ? -4.699 8.075 19.616 1.00 85.75 89 SER A O 1
ATOM 732 N N . ILE A 1 90 ? -3.788 9.925 18.722 1.00 88.56 90 ILE A N 1
ATOM 733 C CA . ILE A 1 90 ? -3.731 10.697 19.972 1.00 88.56 90 ILE A CA 1
ATOM 734 C C . ILE A 1 90 ? -5.134 11.032 20.478 1.00 88.56 90 ILE A C 1
ATOM 736 O O . ILE A 1 90 ? -5.418 10.854 21.662 1.00 88.56 90 ILE A O 1
ATOM 740 N N . ILE A 1 91 ? -6.033 11.468 19.590 1.00 90.06 91 ILE A N 1
ATOM 741 C CA . ILE A 1 91 ? -7.409 11.823 19.973 1.00 90.06 91 ILE A CA 1
ATOM 742 C C . ILE A 1 91 ? -8.307 10.596 20.210 1.00 90.06 91 ILE A C 1
ATOM 744 O O . ILE A 1 91 ? -9.504 10.764 20.428 1.00 90.06 91 ILE A O 1
ATOM 748 N N . LYS A 1 92 ? -7.748 9.373 20.159 1.00 79.56 92 LYS A N 1
ATOM 749 C CA . LYS A 1 92 ? -8.470 8.094 20.285 1.00 79.56 92 LYS A CA 1
ATOM 750 C C . LYS A 1 92 ? -9.711 8.039 19.391 1.00 79.56 92 LYS A C 1
ATOM 752 O O . LYS A 1 92 ? -10.797 7.665 19.829 1.00 79.56 92 LYS A O 1
ATOM 757 N N . SER A 1 93 ? -9.539 8.469 18.144 1.00 79.50 93 SER A N 1
ATOM 758 C CA . SER A 1 93 ? -10.608 8.433 17.153 1.00 79.50 93 SER A CA 1
ATOM 759 C C . SER A 1 93 ? -10.981 6.992 16.789 1.00 79.50 93 SER A C 1
ATOM 761 O O . SER A 1 93 ? -10.313 6.039 17.190 1.00 79.50 93 SER A O 1
ATOM 763 N N . ASP A 1 9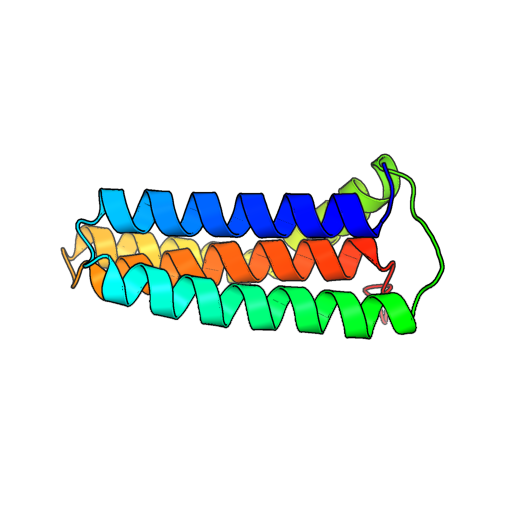4 ? -12.042 6.844 15.999 1.00 87.44 94 ASP A N 1
ATOM 764 C CA . ASP A 1 94 ? -12.518 5.555 15.506 1.00 87.44 94 ASP A CA 1
ATOM 765 C C . ASP A 1 94 ? -11.374 4.746 14.868 1.00 87.44 94 ASP A C 1
ATOM 767 O O . ASP A 1 94 ? -10.703 5.198 13.931 1.00 87.44 94 ASP A O 1
ATOM 771 N N . SER A 1 95 ? -11.167 3.524 15.365 1.00 89.44 95 SER A N 1
ATOM 772 C CA . SER A 1 95 ? -10.155 2.586 14.875 1.00 89.44 95 SER A CA 1
ATOM 773 C C . SER A 1 95 ? -10.295 2.335 13.375 1.00 89.44 95 SER A C 1
ATOM 775 O O . SER A 1 95 ? -9.292 2.129 12.689 1.00 89.44 95 SER A O 1
ATOM 777 N N . PHE A 1 96 ? -11.520 2.403 12.837 1.00 89.56 96 PHE A N 1
ATOM 778 C CA . PHE A 1 96 ? -11.744 2.254 11.402 1.00 89.56 96 PHE A CA 1
ATOM 779 C C . PHE A 1 96 ? -11.162 3.416 10.585 1.00 89.56 96 PHE A C 1
ATOM 781 O O . PHE A 1 96 ? -10.610 3.179 9.512 1.00 89.56 96 PHE A O 1
ATOM 788 N N . MET A 1 97 ? -11.207 4.652 11.094 1.00 90.94 97 MET A N 1
ATOM 789 C CA . MET A 1 97 ? -10.584 5.802 10.426 1.00 90.94 97 MET A CA 1
ATOM 790 C C . MET A 1 97 ? -9.060 5.684 10.421 1.00 90.94 97 MET A C 1
ATOM 792 O O . MET A 1 97 ? -8.426 5.894 9.387 1.00 90.94 97 MET A O 1
ATOM 796 N N . LEU A 1 98 ? -8.467 5.283 11.550 1.00 91.62 98 LEU A N 1
ATOM 797 C CA . LEU A 1 98 ? -7.029 5.006 11.640 1.00 91.62 98 LEU A CA 1
ATOM 798 C C . LEU A 1 98 ? -6.588 3.938 10.640 1.00 91.62 98 LEU A C 1
ATOM 800 O O . LEU A 1 98 ? -5.621 4.130 9.899 1.00 91.62 98 LEU A O 1
ATOM 804 N N . TYR A 1 99 ? -7.346 2.844 10.585 1.00 93.56 99 TYR A N 1
ATOM 805 C CA . TYR A 1 99 ? -7.148 1.780 9.614 1.00 93.56 99 TYR A CA 1
ATOM 806 C C . TYR A 1 99 ? -7.243 2.293 8.171 1.00 93.56 99 TYR A C 1
ATOM 808 O O . TYR A 1 99 ? -6.395 1.966 7.343 1.00 93.56 99 TYR A O 1
ATOM 816 N N . PHE A 1 100 ? -8.229 3.140 7.869 1.00 92.38 100 PHE A N 1
ATOM 817 C CA . PHE A 1 100 ? -8.428 3.694 6.533 1.00 92.38 100 PHE A CA 1
ATOM 818 C C . PHE A 1 100 ? -7.263 4.591 6.078 1.00 92.38 100 PHE A C 1
ATOM 820 O O . PHE A 1 100 ? -6.799 4.466 4.944 1.00 92.38 100 PHE A O 1
ATOM 827 N N . TYR A 1 101 ? -6.722 5.443 6.955 1.00 92.44 101 TYR A N 1
ATOM 828 C CA . TYR A 1 101 ? -5.548 6.262 6.622 1.00 92.44 101 TYR A CA 1
ATOM 829 C C . TYR A 1 101 ? -4.285 5.424 6.414 1.00 92.44 101 TYR A C 1
ATOM 831 O O . TYR A 1 101 ? -3.538 5.671 5.464 1.00 92.44 101 TYR A O 1
ATOM 839 N N . TRP A 1 102 ? -4.068 4.408 7.256 1.00 93.69 102 TRP A N 1
ATOM 840 C CA . TRP A 1 102 ? -2.986 3.445 7.049 1.00 93.69 102 TRP A CA 1
ATOM 841 C C . TRP A 1 102 ? -3.123 2.731 5.702 1.00 93.69 102 TRP A C 1
ATOM 843 O O . TRP A 1 102 ? -2.161 2.630 4.941 1.00 93.69 102 TRP A O 1
ATOM 853 N N . HIS A 1 103 ? -4.338 2.295 5.377 1.00 94.31 103 HIS A N 1
ATOM 854 C CA . HIS A 1 103 ? -4.647 1.635 4.119 1.00 94.31 103 HIS A CA 1
ATOM 855 C C . HIS A 1 103 ? -4.308 2.518 2.908 1.00 94.31 103 HIS A C 1
ATOM 857 O O . HIS A 1 103 ? -3.619 2.065 1.994 1.00 94.31 103 HIS A O 1
ATOM 863 N N . ILE A 1 104 ? -4.716 3.793 2.922 1.00 94.00 104 ILE A N 1
ATOM 864 C CA . ILE A 1 104 ? -4.372 4.763 1.868 1.00 94.00 104 ILE A CA 1
ATOM 865 C C . ILE A 1 104 ? -2.854 4.926 1.743 1.00 94.00 104 ILE A C 1
ATOM 867 O O . ILE A 1 104 ? -2.331 4.955 0.628 1.00 94.00 104 ILE A O 1
ATOM 871 N N . PHE A 1 105 ? -2.145 5.028 2.869 1.00 94.88 105 PHE A N 1
ATOM 872 C CA . PHE A 1 105 ? -0.694 5.194 2.880 1.00 94.88 105 PHE A CA 1
ATOM 873 C C . PHE A 1 105 ? 0.025 4.013 2.215 1.00 94.88 105 PHE A C 1
ATOM 875 O O . PHE A 1 105 ? 0.850 4.216 1.320 1.00 94.88 105 PHE A O 1
ATOM 882 N N . VAL A 1 106 ? -0.319 2.781 2.602 1.00 95.44 106 VAL A N 1
ATOM 883 C CA . VAL A 1 106 ? 0.281 1.566 2.030 1.00 95.44 106 VAL A CA 1
ATOM 884 C C . VAL A 1 106 ? -0.041 1.451 0.536 1.00 95.44 106 VAL A C 1
ATOM 886 O O . VAL A 1 106 ? 0.872 1.275 -0.276 1.00 95.44 106 VAL A O 1
ATOM 889 N N . LEU A 1 107 ? -1.310 1.648 0.159 1.00 95.19 107 LEU A N 1
ATOM 890 C CA . LEU A 1 107 ? -1.760 1.585 -1.233 1.00 95.19 107 LEU A CA 1
ATOM 891 C C . LEU A 1 107 ? -1.030 2.606 -2.117 1.00 95.19 107 LEU A C 1
ATOM 893 O O . LEU A 1 107 ? -0.573 2.281 -3.213 1.00 95.19 107 LEU A O 1
ATOM 897 N N . PHE A 1 108 ? -0.867 3.839 -1.630 1.00 95.00 108 PHE A N 1
ATOM 898 C CA . PHE A 1 108 ? -0.158 4.897 -2.347 1.00 95.00 108 PHE A CA 1
ATOM 899 C C . PHE A 1 108 ? 1.293 4.512 -2.663 1.00 95.00 108 PHE A C 1
ATOM 901 O O . PHE A 1 108 ? 1.757 4.689 -3.794 1.00 95.00 108 PHE A O 1
ATOM 908 N N . HIS A 1 109 ? 2.004 3.944 -1.687 1.00 94.25 109 HIS A N 1
ATOM 909 C CA . HIS A 1 109 ? 3.384 3.505 -1.871 1.00 94.25 109 HIS A CA 1
ATOM 910 C C . HIS A 1 109 ? 3.497 2.285 -2.799 1.00 94.25 109 HIS A C 1
ATOM 912 O O . HIS A 1 109 ? 4.406 2.245 -3.634 1.00 94.25 109 HIS A O 1
ATOM 918 N N . CYS A 1 110 ? 2.552 1.340 -2.734 1.00 95.12 110 CYS A N 1
ATOM 919 C CA . CYS A 1 110 ? 2.498 0.204 -3.658 1.00 95.12 110 CYS A CA 1
ATOM 920 C C . CYS A 1 110 ? 2.275 0.660 -5.110 1.00 95.12 110 CYS A C 1
ATOM 922 O O . CYS A 1 110 ? 3.031 0.292 -6.014 1.00 95.12 110 CYS A O 1
ATOM 924 N N . LEU A 1 111 ? 1.304 1.549 -5.338 1.00 94.06 111 LEU A N 1
ATOM 925 C CA . LEU A 1 111 ? 1.052 2.125 -6.660 1.00 94.06 111 LEU A CA 1
ATOM 926 C C . LEU A 1 111 ? 2.261 2.911 -7.181 1.00 94.06 111 LEU A C 1
ATOM 928 O O . LEU A 1 111 ? 2.633 2.763 -8.347 1.00 94.06 111 LEU A O 1
ATOM 932 N N . GLY A 1 112 ? 2.917 3.689 -6.315 1.00 92.75 112 GLY A N 1
ATOM 933 C CA . GLY A 1 112 ? 4.175 4.365 -6.632 1.00 92.75 112 GLY A CA 1
ATOM 934 C C . GLY A 1 112 ? 5.258 3.394 -7.100 1.00 92.75 112 GLY A C 1
ATOM 935 O O . GLY A 1 112 ? 5.889 3.612 -8.136 1.00 92.75 112 GLY A O 1
ATOM 936 N N . TYR A 1 113 ? 5.419 2.270 -6.399 1.00 92.81 113 TYR A N 1
ATOM 937 C CA . TYR A 1 113 ? 6.348 1.216 -6.797 1.00 92.81 113 TYR A CA 1
ATOM 938 C C . TYR A 1 113 ? 5.997 0.610 -8.167 1.00 92.81 113 TYR A C 1
ATOM 940 O O . TYR A 1 113 ? 6.880 0.484 -9.018 1.00 92.81 113 TYR A O 1
ATOM 948 N N . ILE A 1 114 ? 4.722 0.297 -8.434 1.00 92.12 114 ILE A N 1
ATOM 949 C CA . ILE A 1 114 ? 4.263 -0.242 -9.731 1.00 92.12 114 ILE A CA 1
ATOM 950 C C . ILE A 1 114 ? 4.516 0.756 -10.877 1.00 92.12 114 ILE A C 1
ATOM 952 O O . ILE A 1 114 ? 4.895 0.354 -11.985 1.00 92.12 114 ILE A O 1
ATOM 956 N N . ILE A 1 115 ? 4.353 2.058 -10.625 1.00 90.06 115 ILE A N 1
ATOM 957 C CA . ILE A 1 115 ? 4.674 3.125 -11.585 1.00 90.06 115 ILE A CA 1
ATOM 958 C C . ILE A 1 115 ? 6.174 3.132 -11.902 1.00 90.06 115 ILE A C 1
ATOM 960 O O . ILE A 1 115 ? 6.555 3.102 -13.078 1.00 90.06 115 ILE A O 1
ATOM 964 N N . CYS A 1 116 ? 7.024 3.119 -10.870 1.00 89.12 116 CYS A N 1
ATOM 965 C CA . CYS A 1 116 ? 8.481 3.083 -11.022 1.00 89.12 116 CYS A CA 1
ATOM 966 C C . CYS A 1 116 ? 8.949 1.814 -11.747 1.00 89.12 116 CYS A C 1
ATOM 968 O O . CYS A 1 116 ? 9.802 1.883 -12.631 1.00 89.12 116 CYS A O 1
ATOM 970 N N . LEU A 1 117 ? 8.340 0.668 -11.435 1.00 87.81 117 LEU A N 1
ATOM 971 C CA . LEU A 1 117 ? 8.628 -0.622 -12.060 1.00 87.81 117 LEU A CA 1
ATOM 972 C C . LEU A 1 117 ? 8.374 -0.616 -13.575 1.00 87.81 117 LEU A C 1
ATOM 974 O O . LEU A 1 117 ? 9.081 -1.291 -14.322 1.00 87.81 117 LEU A O 1
ATOM 978 N N . ASN A 1 118 ? 7.389 0.155 -14.041 1.00 84.25 118 ASN A N 1
ATOM 979 C CA . ASN A 1 118 ? 7.062 0.278 -15.461 1.00 84.25 118 ASN A CA 1
ATOM 980 C C . ASN A 1 118 ? 7.812 1.427 -16.164 1.00 84.25 118 ASN A C 1
ATOM 982 O O . ASN A 1 118 ? 7.478 1.768 -17.299 1.00 84.25 118 ASN A O 1
ATOM 986 N N . ASN A 1 119 ? 8.853 1.991 -15.539 1.00 78.31 119 ASN A N 1
ATOM 987 C CA . ASN A 1 119 ? 9.717 3.031 -16.110 1.00 78.31 119 ASN A CA 1
ATOM 988 C C . ASN A 1 119 ? 8.950 4.239 -16.676 1.00 78.31 119 ASN A C 1
ATOM 990 O O . ASN A 1 119 ? 9.333 4.826 -17.694 1.00 78.31 119 ASN A O 1
ATOM 994 N N . ILE A 1 120 ? 7.837 4.618 -16.046 1.00 69.06 120 ILE A N 1
ATOM 995 C CA . ILE A 1 120 ? 7.194 5.882 -16.389 1.00 69.06 120 ILE A CA 1
ATOM 996 C C . ILE A 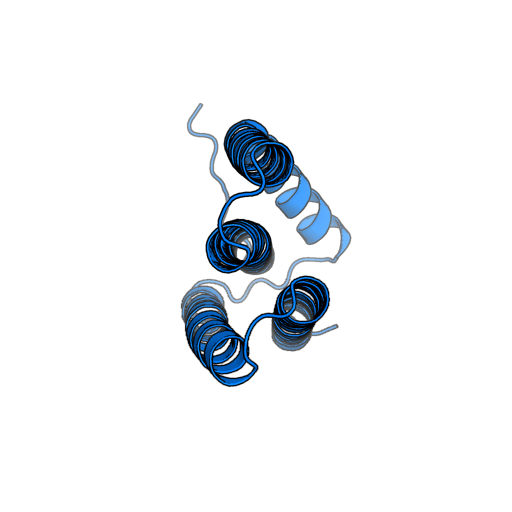1 120 ? 8.098 6.972 -15.841 1.00 69.06 120 ILE A C 1
ATOM 998 O O . ILE A 1 120 ? 8.142 7.202 -14.632 1.00 69.06 120 ILE A O 1
ATOM 1002 N N . LYS A 1 121 ? 8.846 7.627 -16.736 1.00 61.00 121 LYS A N 1
ATOM 1003 C CA . LYS A 1 121 ? 9.672 8.773 -16.367 1.00 61.00 121 LYS A CA 1
ATOM 1004 C C . LYS A 1 121 ? 8.792 9.777 -15.633 1.00 61.00 121 LYS A C 1
ATOM 1006 O O . LYS A 1 121 ? 7.891 10.376 -16.219 1.00 61.00 121 LYS A O 1
ATOM 1011 N N . MET A 1 122 ? 9.094 9.997 -14.359 1.00 58.12 122 MET A N 1
ATOM 1012 C CA . MET A 1 122 ? 8.597 11.139 -13.603 1.00 58.12 122 MET A CA 1
ATOM 1013 C C . MET A 1 122 ? 9.297 12.390 -14.139 1.00 58.12 122 MET A C 1
ATOM 1015 O O . MET A 1 122 ? 10.223 12.908 -13.520 1.00 58.12 122 MET A O 1
ATOM 1019 N N . ASN A 1 123 ? 8.932 12.814 -15.348 1.00 45.06 123 ASN A N 1
ATOM 1020 C CA . ASN A 1 123 ? 9.690 13.818 -16.076 1.00 45.06 123 ASN A CA 1
ATOM 1021 C C . ASN A 1 123 ? 9.764 15.120 -15.262 1.00 45.06 123 ASN A C 1
ATOM 1023 O O . ASN A 1 123 ? 8.739 15.677 -14.857 1.00 45.06 123 ASN A O 1
ATOM 1027 N N . ARG A 1 124 ? 10.993 15.601 -15.041 1.00 44.97 124 ARG A N 1
ATOM 1028 C CA . ARG A 1 124 ? 11.274 17.018 -14.810 1.00 44.97 124 ARG A CA 1
ATOM 1029 C C . ARG A 1 124 ? 10.874 17.730 -16.100 1.00 44.97 124 ARG A C 1
ATOM 1031 O O . ARG A 1 124 ? 11.552 17.586 -17.112 1.00 44.97 124 ARG A O 1
ATOM 1038 N N . LYS A 1 125 ? 9.775 18.478 -16.074 1.00 38.12 125 LYS A N 1
ATOM 1039 C CA . LYS A 1 125 ? 9.792 19.750 -16.790 1.00 38.12 125 LYS A CA 1
ATOM 1040 C C . LYS A 1 125 ? 10.590 20.674 -15.874 1.00 38.12 125 LYS A C 1
ATOM 1042 O O . LYS A 1 125 ? 10.091 21.030 -14.809 1.00 38.12 125 LYS A O 1
ATOM 1047 N N . ASN A 1 126 ? 11.868 20.858 -16.204 1.00 36.81 126 ASN A N 1
ATOM 1048 C CA . ASN A 1 126 ? 12.549 22.088 -15.814 1.00 36.81 126 ASN A CA 1
ATOM 1049 C C . ASN A 1 126 ? 11.827 23.245 -16.503 1.00 36.81 126 ASN A C 1
ATOM 1051 O O . ASN A 1 126 ? 11.392 23.026 -17.660 1.00 36.81 126 ASN A O 1
#

Secondary structure (DSSP, 8-state):
--HHHHHHHHHHHHHHHHHHHHHHTT--HHHHHHHHHHHHHHHHHHHHHHHHH------HHHHHHHHHHHHHHSHHHHHHHHHHHHHHHHTT--HHHHHHHHHHHHHHHHHHHHHHHTT-------

pLDDT: mean 87.86, std 10.97, range [36.81, 95.5]

Foldseek 3Di:
DDLVVVLVVLLVVLLVQLVVLCVVLVHPPVVSVVLSVVLSVVSVVLLVVLVVVAVDADDPVQLVVQLVVLCVVCVVVLVVLVVVLVVCVVVVHDSVVNSVSSSVNSSVSSSSSSCSRSVPPPDDPD

Mean predicted aligned error: 5.24 Å

Radius of gyration: 15.78 Å; Cα contacts (8 Å, |Δi|>4): 91; chains: 1; bounding box: 35×34×43 Å

Nearest PDB structures (foldseek):
  6h7d-assembly1_A  TM=4.282E-01  e=9.960E+00  Arabidopsis thaliana

Sequence (126 aa):
MSKNLRALTAIVLSQLLIEWMGFFLGIPLSKILVLTVLSSLVEILMHLFLSKKSKVTLGDKEIWHQYFLFVKKTLWFSILLVAIFLFYSIIKSDSFMLYFYWHIFVLFHCLGYIICLNNIKMNRKN

Organism: Streptococcus salivarius (NCBI:txid1304)

Solvent-accessible surface area (backbone atoms only — not comparable to full-atom values): 6978 Å² total; per-residue (Å²): 134,55,73,66,56,55,47,49,52,44,50,53,51,42,46,50,57,42,49,52,49,27,59,76,55,68,49,57,64,71,61,47,50,55,53,48,54,54,49,50,50,53,51,51,51,49,46,54,60,40,48,74,76,28,86,63,80,69,55,71,71,55,33,53,51,46,35,50,51,47,50,65,74,44,36,70,58,55,50,50,54,52,51,50,44,50,50,43,59,72,72,65,48,62,51,66,58,47,43,50,52,52,41,51,53,46,52,52,54,42,49,47,42,47,44,30,55,30,65,59,75,84,70,79,81,125